Protein AF-A0A679FP16-F1 (afdb_monomer_lite)

Radius of gyration: 16.26 Å; chains: 1; bounding box: 38×22×49 Å

Sequence (99 aa):
MAVKEEAHLRFHLAAAVAACIAGWAVGLSRWEWVVLVLAAGAVITLELVNTAIERVVDLATDKFHPLAKAAKDIAAAAVLVASGFAVVIAVLLFWPHLR

Structure (mmCIF, N/CA/C/O backbone):
data_AF-A0A679FP16-F1
#
_entry.id   AF-A0A679FP16-F1
#
loop_
_atom_site.group_PDB
_atom_site.id
_atom_site.type_symbol
_atom_site.label_atom_id
_atom_site.label_alt_id
_atom_site.label_comp_id
_atom_site.label_asym_id
_atom_site.label_entity_id
_atom_site.label_seq_id
_atom_site.pdbx_PDB_ins_code
_atom_site.Cartn_x
_atom_site.Cartn_y
_atom_site.Cartn_z
_atom_site.occupancy
_atom_site.B_iso_or_equiv
_atom_site.auth_seq_id
_atom_site.auth_comp_id
_atom_site.auth_asym_id
_atom_site.auth_atom_id
_atom_site.pdbx_PDB_model_num
ATOM 1 N N . MET A 1 1 ? 5.119 -12.483 -15.990 1.00 56.31 1 MET A N 1
ATOM 2 C CA . MET A 1 1 ? 5.326 -11.406 -14.999 1.00 56.31 1 MET A CA 1
ATOM 3 C C . MET A 1 1 ? 3.983 -10.835 -14.565 1.00 56.31 1 MET A C 1
ATOM 5 O O . MET A 1 1 ? 3.685 -10.985 -13.392 1.00 56.31 1 MET A O 1
ATOM 9 N N . ALA A 1 2 ? 3.094 -10.476 -15.502 1.00 56.94 2 ALA A N 1
ATOM 10 C CA . ALA A 1 2 ? 1.716 -10.030 -15.223 1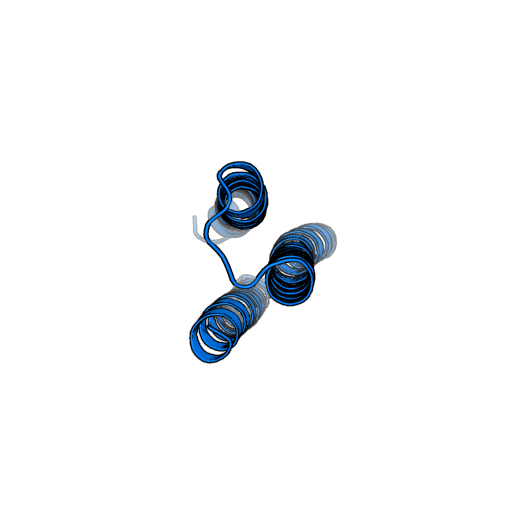.00 56.94 2 ALA A CA 1
ATOM 11 C C . ALA A 1 2 ? 0.913 -10.834 -14.168 1.00 56.94 2 ALA A C 1
ATOM 13 O O . ALA A 1 2 ? 0.259 -10.244 -13.320 1.00 56.94 2 ALA A O 1
ATOM 14 N N . VAL A 1 3 ? 0.989 -12.174 -14.155 1.00 60.44 3 VAL A N 1
ATOM 15 C CA . VAL A 1 3 ? 0.254 -13.003 -13.169 1.00 60.44 3 VAL A CA 1
ATOM 16 C C . VAL A 1 3 ? 0.737 -12.782 -11.723 1.00 60.44 3 VAL A C 1
ATOM 18 O O . VAL A 1 3 ? -0.044 -12.926 -10.786 1.00 60.44 3 VAL A O 1
ATOM 21 N N . LYS A 1 4 ? 2.017 -12.436 -11.518 1.00 62.06 4 LYS A N 1
ATOM 22 C CA . LYS A 1 4 ? 2.566 -12.160 -10.179 1.00 62.06 4 LYS A CA 1
ATOM 23 C C . LYS A 1 4 ? 2.135 -10.782 -9.674 1.00 62.06 4 LYS A C 1
ATOM 25 O O . LYS A 1 4 ? 1.717 -10.685 -8.527 1.00 62.06 4 LYS A O 1
ATOM 30 N N . GLU A 1 5 ? 2.163 -9.775 -10.545 1.00 68.56 5 GLU A N 1
ATOM 31 C CA . GLU A 1 5 ? 1.652 -8.421 -10.272 1.00 68.56 5 GLU A CA 1
ATOM 32 C C . GLU A 1 5 ? 0.166 -8.477 -9.873 1.00 68.56 5 GLU A C 1
ATOM 34 O O . GLU A 1 5 ? -0.239 -7.965 -8.831 1.00 68.56 5 GLU A O 1
ATOM 39 N N . GLU A 1 6 ? -0.653 -9.205 -10.642 1.00 73.75 6 GLU A N 1
ATOM 40 C CA . GLU A 1 6 ? -2.066 -9.408 -10.304 1.00 73.75 6 GLU A CA 1
ATOM 41 C C . GLU A 1 6 ? -2.250 -10.131 -8.965 1.00 73.75 6 GLU A C 1
ATOM 43 O O . GLU A 1 6 ? -3.168 -9.809 -8.210 1.00 73.75 6 GLU A O 1
ATOM 48 N N . ALA A 1 7 ? -1.391 -11.101 -8.641 1.00 79.25 7 ALA A N 1
ATOM 49 C CA . ALA A 1 7 ? -1.459 -11.808 -7.367 1.00 79.25 7 ALA A CA 1
ATOM 50 C C . ALA A 1 7 ? -1.138 -10.888 -6.176 1.00 79.25 7 ALA A C 1
ATOM 52 O O . ALA A 1 7 ? -1.854 -10.932 -5.174 1.00 79.25 7 ALA A O 1
ATOM 53 N N . HIS A 1 8 ? -0.113 -10.039 -6.290 1.00 85.50 8 HIS A N 1
ATOM 54 C CA . HIS A 1 8 ? 0.266 -9.082 -5.247 1.00 85.50 8 HIS A CA 1
ATOM 55 C C . HIS A 1 8 ? -0.824 -8.028 -5.037 1.00 85.50 8 HIS A C 1
ATOM 57 O O . HIS A 1 8 ? -1.271 -7.814 -3.908 1.00 85.50 8 HIS A O 1
ATOM 63 N N . LEU A 1 9 ? -1.345 -7.448 -6.121 1.00 87.19 9 LEU A N 1
ATOM 64 C CA . LEU A 1 9 ? -2.443 -6.488 -6.044 1.00 87.19 9 LEU A CA 1
ATOM 65 C C . LEU A 1 9 ? -3.697 -7.108 -5.409 1.00 87.19 9 LEU A C 1
ATOM 67 O O . LEU A 1 9 ? -4.307 -6.505 -4.524 1.00 87.19 9 LEU A O 1
ATOM 71 N N . ARG A 1 10 ? -4.066 -8.336 -5.802 1.00 88.69 10 ARG A N 1
ATOM 72 C CA . ARG A 1 10 ? -5.191 -9.072 -5.197 1.00 88.69 10 ARG A CA 1
ATOM 73 C C . ARG A 1 10 ? -4.967 -9.340 -3.713 1.00 88.69 10 ARG A C 1
ATOM 75 O O . ARG A 1 10 ? -5.919 -9.239 -2.942 1.00 88.69 10 ARG A O 1
ATOM 82 N N . PHE A 1 11 ? -3.739 -9.663 -3.313 1.00 92.19 11 PHE A N 1
ATOM 83 C CA . PHE A 1 11 ? -3.386 -9.852 -1.910 1.00 92.19 11 PHE A CA 1
ATOM 84 C C . PHE A 1 11 ? -3.547 -8.556 -1.108 1.00 92.19 11 PHE A C 1
ATOM 86 O O . PHE A 1 11 ? -4.242 -8.560 -0.093 1.00 92.19 11 PHE A O 1
ATOM 93 N N . HIS A 1 12 ? -2.984 -7.439 -1.578 1.00 91.62 12 HIS A N 1
ATOM 94 C CA . HIS A 1 12 ? -3.113 -6.146 -0.899 1.00 91.62 12 HIS A CA 1
ATOM 95 C C . HIS A 1 12 ? -4.568 -5.676 -0.817 1.00 91.62 12 HIS A C 1
ATOM 97 O O . HIS A 1 12 ? -4.995 -5.186 0.229 1.00 91.62 12 HIS A O 1
ATOM 103 N N . LEU A 1 13 ? -5.357 -5.892 -1.873 1.00 91.50 13 LEU A N 1
ATOM 104 C CA . LEU A 1 13 ? -6.786 -5.584 -1.875 1.00 91.50 13 LEU A CA 1
ATOM 105 C C . LEU A 1 13 ? -7.553 -6.447 -0.860 1.00 91.50 13 LEU A C 1
ATOM 107 O O . LEU A 1 13 ? -8.354 -5.926 -0.085 1.00 91.50 13 LEU A O 1
ATOM 111 N N . ALA A 1 14 ? -7.294 -7.756 -0.831 1.00 93.56 14 ALA A N 1
ATOM 112 C CA . ALA A 1 14 ? -7.920 -8.667 0.124 1.00 93.56 14 ALA A CA 1
ATOM 113 C C . ALA A 1 14 ? -7.550 -8.311 1.573 1.00 93.56 14 ALA A C 1
ATOM 115 O O . ALA A 1 14 ? -8.424 -8.289 2.439 1.00 93.56 14 ALA A O 1
ATOM 116 N N . ALA A 1 15 ? -6.284 -7.971 1.826 1.00 93.31 15 ALA A N 1
ATOM 117 C CA . ALA A 1 15 ? -5.815 -7.512 3.129 1.00 93.31 15 ALA A CA 1
ATOM 118 C C . ALA A 1 15 ? -6.490 -6.196 3.549 1.00 93.31 15 ALA A C 1
ATOM 120 O O . ALA A 1 15 ? -6.935 -6.079 4.689 1.00 93.31 15 ALA A O 1
ATOM 121 N N . ALA A 1 16 ? -6.634 -5.236 2.630 1.00 93.44 16 ALA A N 1
ATOM 122 C CA . ALA A 1 16 ? -7.339 -3.983 2.887 1.00 93.44 16 ALA A CA 1
ATOM 123 C C . ALA A 1 16 ? -8.816 -4.220 3.240 1.00 93.44 16 ALA A C 1
ATOM 125 O O . ALA A 1 16 ? -9.310 -3.675 4.225 1.00 93.44 16 ALA A O 1
ATOM 126 N N . VAL A 1 17 ? -9.512 -5.083 2.492 1.00 95.31 17 VAL A N 1
ATOM 127 C CA . VAL A 1 17 ? -10.907 -5.454 2.784 1.00 95.31 17 VAL A CA 1
ATOM 128 C C . VAL A 1 17 ? -11.023 -6.136 4.147 1.00 95.31 17 VAL A C 1
ATOM 130 O O . VAL A 1 17 ? -11.889 -5.766 4.939 1.00 95.31 17 VAL A O 1
ATOM 133 N N . ALA A 1 18 ? -10.138 -7.087 4.455 1.00 94.69 18 ALA A N 1
ATOM 134 C CA . ALA A 1 18 ? -10.119 -7.760 5.751 1.00 94.69 18 ALA A CA 1
ATOM 135 C C . ALA A 1 18 ? -9.883 -6.771 6.904 1.00 94.69 18 ALA A C 1
ATOM 137 O O . ALA A 1 18 ? -10.582 -6.831 7.916 1.00 94.69 18 ALA A O 1
ATOM 138 N N . ALA A 1 19 ? -8.959 -5.821 6.732 1.00 93.81 19 ALA A N 1
ATOM 139 C CA . ALA A 1 19 ? -8.689 -4.783 7.719 1.00 93.81 19 ALA A CA 1
ATOM 140 C C . ALA A 1 19 ? -9.892 -3.845 7.912 1.00 93.81 19 ALA A C 1
ATOM 142 O O . ALA A 1 19 ? -10.214 -3.501 9.045 1.00 93.81 19 ALA A O 1
ATOM 143 N N . CYS A 1 20 ? -10.614 -3.488 6.847 1.00 94.44 20 CYS A N 1
ATOM 144 C CA . CYS A 1 20 ? -11.860 -2.728 6.961 1.00 94.44 20 CYS A CA 1
ATOM 145 C C . CYS A 1 20 ? -12.941 -3.511 7.726 1.00 94.44 20 CYS A C 1
ATOM 147 O O . CYS A 1 20 ? -13.576 -2.965 8.624 1.00 94.44 20 CYS A O 1
ATOM 149 N N . ILE A 1 21 ? -13.138 -4.799 7.427 1.00 95.81 21 ILE A N 1
ATOM 150 C CA . ILE A 1 21 ? -14.112 -5.634 8.153 1.00 95.81 21 ILE A CA 1
ATOM 151 C C . ILE A 1 21 ? -13.754 -5.700 9.643 1.00 95.81 21 ILE A C 1
ATOM 153 O O . ILE A 1 21 ? -14.622 -5.498 10.492 1.00 95.81 21 ILE A O 1
ATOM 157 N N . ALA A 1 22 ? -12.475 -5.915 9.963 1.00 93.00 22 ALA A N 1
ATOM 158 C CA . ALA A 1 22 ? -11.993 -5.888 11.339 1.00 93.00 22 ALA A CA 1
ATOM 159 C C . ALA A 1 22 ? -12.225 -4.516 11.993 1.00 93.00 22 ALA A C 1
ATOM 161 O O . ALA A 1 22 ? -12.702 -4.452 13.123 1.00 93.00 22 ALA A O 1
ATOM 162 N N . GLY A 1 23 ? -11.944 -3.423 11.273 1.00 93.44 23 GLY A N 1
ATOM 163 C CA . GLY A 1 23 ? -12.134 -2.043 11.734 1.00 93.44 23 GLY A CA 1
ATOM 164 C C . GLY A 1 23 ? -13.579 -1.737 12.104 1.00 93.44 23 GLY A C 1
ATOM 165 O O . GLY A 1 23 ? -13.858 -1.088 13.112 1.00 93.44 23 GLY A O 1
ATOM 166 N N . TRP A 1 24 ? -14.510 -2.269 11.317 1.00 93.75 24 TRP A N 1
ATOM 167 C CA . TRP A 1 24 ? -15.931 -2.176 11.608 1.00 93.75 24 TRP A CA 1
ATOM 168 C C . TRP A 1 24 ? -16.324 -3.021 12.826 1.00 93.75 24 TRP A C 1
ATOM 170 O O . TRP A 1 24 ? -17.044 -2.529 13.691 1.00 93.75 24 TRP A O 1
ATOM 180 N N . ALA A 1 25 ? -15.805 -4.248 12.935 1.00 93.69 25 ALA A N 1
ATOM 181 C CA . ALA A 1 25 ? -16.113 -5.162 14.037 1.00 93.69 25 ALA A CA 1
ATOM 182 C C . ALA A 1 25 ? -15.658 -4.642 15.412 1.00 93.69 25 ALA A C 1
ATOM 184 O O . ALA A 1 25 ? -16.353 -4.862 16.401 1.00 93.69 25 ALA A O 1
ATOM 185 N N . VAL A 1 26 ? -14.521 -3.941 15.479 1.00 93.31 26 VAL A N 1
ATOM 186 C CA . VAL A 1 26 ? -14.001 -3.364 16.735 1.00 93.31 26 VAL A CA 1
ATOM 187 C C . VAL A 1 26 ? -14.520 -1.953 17.030 1.00 93.31 26 VAL A C 1
ATOM 189 O O . VAL A 1 26 ? -14.248 -1.416 18.100 1.00 93.31 26 VAL A O 1
ATOM 192 N N . GLY A 1 27 ? -15.264 -1.347 16.100 1.00 93.31 27 GLY A N 1
ATOM 193 C CA . GLY A 1 27 ? -15.850 -0.021 16.282 1.00 93.31 27 GLY A CA 1
ATOM 194 C C . GLY A 1 27 ? -14.850 1.136 16.196 1.00 93.31 27 GLY A C 1
ATOM 195 O O . GLY A 1 27 ? -14.949 2.065 16.996 1.00 93.31 27 GLY A O 1
ATOM 196 N N . LEU A 1 28 ? -13.925 1.110 15.224 1.00 95.38 28 LEU A N 1
ATOM 197 C CA . LEU A 1 28 ? -12.959 2.200 15.022 1.00 95.38 28 LEU A CA 1
ATOM 198 C C . LEU A 1 28 ? -13.644 3.571 14.900 1.00 95.38 28 LEU A C 1
ATOM 200 O O . LEU A 1 28 ? -14.653 3.744 14.204 1.00 95.38 28 LEU A O 1
ATOM 204 N N . SER A 1 29 ? -13.043 4.577 15.529 1.00 96.00 29 SER A N 1
ATOM 205 C CA . SER A 1 29 ? -13.454 5.974 15.430 1.00 96.00 29 SER A CA 1
ATOM 206 C C . SER A 1 29 ? -13.192 6.558 14.035 1.00 96.00 29 SER A C 1
ATOM 208 O O . SER A 1 29 ? -12.445 6.019 13.218 1.00 96.00 29 SER A O 1
ATOM 210 N N . ARG A 1 30 ? -13.785 7.726 13.749 1.00 95.62 30 ARG A N 1
ATOM 211 C CA . ARG A 1 30 ? -13.641 8.402 12.445 1.00 95.62 30 ARG A CA 1
ATOM 212 C C . ARG A 1 30 ? -12.180 8.655 12.062 1.00 95.62 30 ARG A C 1
ATOM 214 O O . ARG A 1 30 ? -11.828 8.493 10.900 1.00 95.62 30 ARG A O 1
ATOM 221 N N . TRP A 1 31 ? -11.339 9.047 13.019 1.00 96.25 31 TRP A N 1
ATOM 222 C CA . TRP A 1 31 ? -9.925 9.324 12.753 1.00 96.25 31 TRP A CA 1
ATOM 223 C C . TRP A 1 31 ? -9.121 8.053 12.497 1.00 96.25 31 TRP A C 1
ATOM 225 O O . TRP A 1 31 ? -8.270 8.036 11.614 1.00 96.25 31 TRP A O 1
ATOM 235 N N . GLU A 1 32 ? -9.437 6.972 13.201 1.00 95.94 32 GLU A N 1
ATOM 236 C CA . GLU A 1 32 ? -8.802 5.669 12.996 1.00 95.94 32 GLU A CA 1
ATOM 237 C C . GLU A 1 32 ? -9.146 5.092 11.621 1.00 95.94 32 GLU A C 1
ATOM 239 O O . GLU A 1 32 ? -8.272 4.564 10.937 1.00 95.94 32 GLU A O 1
ATOM 244 N N . TRP A 1 33 ? -10.381 5.297 11.155 1.00 96.88 33 TRP A N 1
ATOM 245 C CA . TRP A 1 33 ? -10.781 4.982 9.784 1.00 96.88 33 TRP A CA 1
ATOM 246 C C . TRP A 1 33 ? -10.005 5.767 8.731 1.00 96.88 33 TRP A C 1
ATOM 248 O O . TRP A 1 33 ? -9.556 5.180 7.748 1.00 96.88 33 TRP A O 1
ATOM 258 N N . VAL A 1 34 ? -9.824 7.077 8.926 1.00 97.56 34 VAL A N 1
ATOM 259 C CA . VAL A 1 34 ? -9.025 7.905 8.007 1.00 97.56 34 VAL A CA 1
ATOM 260 C C . VAL A 1 34 ? -7.601 7.360 7.909 1.00 97.56 34 VAL A C 1
ATOM 262 O O . VAL A 1 34 ? -7.089 7.179 6.805 1.00 97.56 34 VAL A O 1
ATOM 265 N N . VAL A 1 35 ? -6.982 7.036 9.046 1.00 97.50 35 VAL A N 1
ATOM 266 C CA . VAL A 1 35 ? -5.627 6.473 9.087 1.00 97.50 35 VAL A CA 1
ATOM 267 C C . VAL A 1 35 ? -5.572 5.100 8.407 1.00 97.50 35 VAL A C 1
ATOM 269 O O . VAL A 1 35 ? -4.667 4.859 7.606 1.00 97.50 35 VAL A O 1
ATOM 272 N N . LEU A 1 36 ? -6.549 4.223 8.659 1.00 97.19 36 LEU A N 1
ATOM 273 C CA . LEU A 1 36 ? -6.619 2.893 8.051 1.00 97.19 36 LEU A CA 1
ATOM 274 C C . LEU A 1 36 ? -6.743 2.965 6.522 1.00 97.19 36 LEU A C 1
ATOM 276 O O . LEU A 1 36 ? -6.001 2.291 5.805 1.00 97.19 36 LEU A O 1
ATOM 280 N N . VAL A 1 37 ? -7.656 3.803 6.024 1.00 96.50 37 VAL A N 1
ATOM 281 C CA . VAL A 1 37 ? -7.889 3.984 4.583 1.00 96.50 37 VAL A CA 1
ATOM 282 C C . VAL A 1 37 ? -6.663 4.587 3.906 1.00 96.50 37 VAL A C 1
ATOM 284 O O . VAL A 1 37 ? -6.282 4.125 2.831 1.00 96.50 37 VAL A O 1
ATOM 287 N N . LEU A 1 38 ? -6.008 5.571 4.529 1.00 97.81 38 LEU A N 1
ATOM 288 C CA . LEU A 1 38 ? -4.778 6.154 3.990 1.00 97.81 38 LEU A CA 1
ATOM 289 C C . LEU A 1 38 ? -3.637 5.135 3.937 1.00 97.81 38 LEU A C 1
ATOM 291 O O . LEU A 1 38 ? -2.949 5.057 2.921 1.00 97.81 38 LEU A O 1
ATOM 295 N N . ALA A 1 39 ? -3.457 4.327 4.984 1.00 97.62 39 ALA A N 1
ATOM 296 C CA . ALA A 1 39 ? -2.421 3.298 5.013 1.00 97.62 39 ALA A CA 1
ATOM 297 C C . ALA A 1 39 ? -2.646 2.231 3.928 1.00 97.62 39 ALA A C 1
ATOM 299 O O . ALA A 1 39 ? -1.737 1.935 3.152 1.00 97.62 39 ALA A O 1
ATOM 300 N N . ALA A 1 40 ? -3.867 1.698 3.820 1.00 96.75 40 ALA A N 1
ATOM 301 C CA . ALA A 1 40 ? -4.213 0.713 2.796 1.00 96.75 40 ALA A CA 1
ATOM 302 C C . ALA A 1 40 ? -4.117 1.299 1.375 1.00 96.75 40 ALA A C 1
ATOM 304 O O . ALA A 1 40 ? -3.549 0.676 0.475 1.00 96.75 40 ALA A O 1
ATOM 305 N N . GLY A 1 41 ? -4.623 2.520 1.181 1.00 95.88 41 GLY A N 1
ATOM 306 C CA . GLY A 1 41 ? -4.565 3.229 -0.094 1.00 95.88 41 GLY A CA 1
ATOM 307 C C . GLY A 1 41 ? -3.133 3.515 -0.549 1.00 95.88 41 GLY A C 1
ATOM 308 O O . GLY A 1 41 ? -2.830 3.349 -1.730 1.00 95.88 41 GLY A O 1
ATOM 309 N N . ALA A 1 42 ? -2.234 3.873 0.373 1.00 97.44 42 ALA A N 1
ATOM 310 C CA . ALA A 1 42 ? -0.820 4.090 0.073 1.00 97.44 42 ALA A CA 1
ATOM 311 C C . ALA A 1 42 ? -0.129 2.811 -0.428 1.00 97.44 42 ALA A C 1
ATOM 313 O O . ALA A 1 42 ? 0.583 2.862 -1.430 1.00 97.44 42 ALA A O 1
ATOM 314 N N . VAL A 1 43 ? -0.380 1.662 0.213 1.00 97.12 43 VAL A N 1
ATOM 315 C CA . VAL A 1 43 ? 0.182 0.367 -0.217 1.00 97.12 43 VAL A CA 1
ATOM 316 C C . VAL A 1 43 ? -0.296 -0.002 -1.620 1.00 97.12 43 VAL A C 1
ATOM 318 O O . VAL A 1 43 ? 0.522 -0.302 -2.485 1.00 97.12 43 VAL A O 1
ATOM 321 N N . ILE A 1 44 ? -1.605 0.085 -1.875 1.00 95.38 44 ILE A N 1
ATOM 322 C CA . ILE A 1 44 ? -2.183 -0.230 -3.191 1.00 95.38 44 ILE A CA 1
ATOM 323 C C . ILE A 1 44 ? -1.646 0.724 -4.265 1.00 95.38 44 ILE A C 1
ATOM 325 O O . ILE A 1 44 ? -1.293 0.290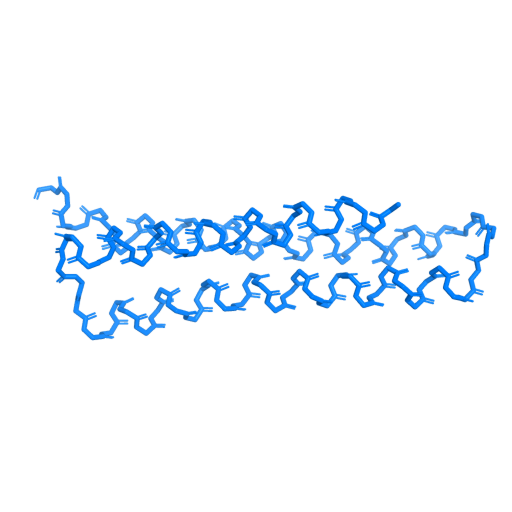 -5.358 1.00 95.38 44 ILE A O 1
ATOM 329 N N . THR A 1 45 ? -1.543 2.018 -3.957 1.00 96.44 45 THR A N 1
ATOM 330 C CA . THR A 1 45 ? -0.990 3.012 -4.888 1.00 96.44 45 THR A CA 1
ATOM 331 C C . THR A 1 45 ? 0.456 2.681 -5.247 1.00 96.44 45 THR A C 1
ATOM 333 O O . THR A 1 45 ? 0.812 2.712 -6.423 1.00 96.44 45 THR A O 1
ATOM 336 N N . LEU A 1 46 ? 1.285 2.325 -4.263 1.00 96.38 46 LEU A N 1
ATOM 337 C CA . LEU A 1 46 ? 2.673 1.947 -4.518 1.00 96.38 46 LEU A CA 1
ATOM 338 C C . LEU A 1 46 ? 2.790 0.640 -5.303 1.00 96.38 46 LEU A C 1
ATOM 340 O O . LEU A 1 46 ? 3.663 0.552 -6.158 1.00 96.38 46 LEU A O 1
ATOM 344 N N . GLU A 1 47 ? 1.901 -0.330 -5.093 1.00 95.44 47 GLU A N 1
ATOM 345 C CA . GLU A 1 47 ? 1.867 -1.562 -5.894 1.00 95.44 47 GLU A CA 1
ATOM 346 C C . GLU A 1 47 ? 1.531 -1.275 -7.371 1.00 95.44 47 GLU A C 1
ATOM 348 O O . GLU A 1 47 ? 2.153 -1.822 -8.287 1.00 95.44 47 GLU A O 1
ATOM 353 N N . LEU A 1 48 ? 0.599 -0.349 -7.625 1.00 94.38 48 LEU A N 1
ATOM 354 C CA . LEU A 1 48 ? 0.286 0.115 -8.981 1.00 94.38 48 LEU A CA 1
ATOM 355 C C . LEU A 1 48 ? 1.468 0.861 -9.616 1.00 94.38 48 LEU A C 1
ATOM 357 O O . LEU A 1 48 ? 1.757 0.661 -10.797 1.00 94.38 48 LEU A O 1
ATOM 361 N N . VAL A 1 49 ? 2.179 1.687 -8.842 1.00 95.56 49 VAL A N 1
ATOM 362 C CA . VAL A 1 49 ? 3.405 2.358 -9.302 1.00 95.56 49 VAL A CA 1
ATOM 363 C C . VAL A 1 49 ? 4.517 1.343 -9.581 1.00 95.56 49 VAL A C 1
ATOM 365 O O . VAL A 1 49 ? 5.185 1.469 -10.606 1.00 95.56 49 VAL A O 1
ATOM 368 N N . ASN A 1 50 ? 4.685 0.313 -8.743 1.00 95.25 50 ASN A N 1
ATOM 369 C CA . ASN A 1 50 ? 5.635 -0.776 -8.985 1.00 95.25 50 ASN A CA 1
ATOM 370 C C . ASN A 1 50 ? 5.340 -1.470 -10.317 1.00 95.25 50 ASN A C 1
ATOM 372 O O . ASN A 1 50 ? 6.217 -1.571 -11.173 1.00 95.25 50 ASN A O 1
ATOM 376 N N . THR A 1 51 ? 4.075 -1.828 -10.538 1.00 93.25 51 THR A N 1
ATOM 377 C CA . THR A 1 51 ? 3.613 -2.422 -11.798 1.00 93.25 51 THR A CA 1
ATOM 378 C C . THR A 1 51 ? 3.901 -1.504 -12.990 1.00 93.25 51 THR A C 1
ATOM 380 O O . THR A 1 51 ? 4.424 -1.948 -14.011 1.00 93.25 51 THR A O 1
ATOM 383 N N . ALA A 1 52 ? 3.617 -0.203 -12.877 1.00 94.00 52 ALA A N 1
ATOM 384 C CA . ALA A 1 52 ? 3.898 0.759 -13.942 1.00 94.00 52 ALA A CA 1
ATOM 385 C C . ALA A 1 52 ? 5.401 0.844 -14.266 1.00 94.00 52 ALA A C 1
ATOM 387 O O . ALA A 1 52 ? 5.769 0.840 -15.442 1.00 94.00 52 ALA A O 1
ATOM 388 N N . ILE A 1 53 ? 6.266 0.868 -13.247 1.00 94.19 53 ILE A N 1
ATOM 389 C CA . ILE A 1 53 ? 7.726 0.861 -13.421 1.00 94.19 53 ILE A CA 1
ATOM 390 C C . ILE A 1 53 ? 8.178 -0.431 -14.103 1.00 94.19 53 ILE A C 1
ATOM 392 O O . ILE A 1 53 ? 8.947 -0.365 -15.062 1.00 94.19 53 ILE A O 1
ATOM 396 N N . GLU A 1 54 ? 7.678 -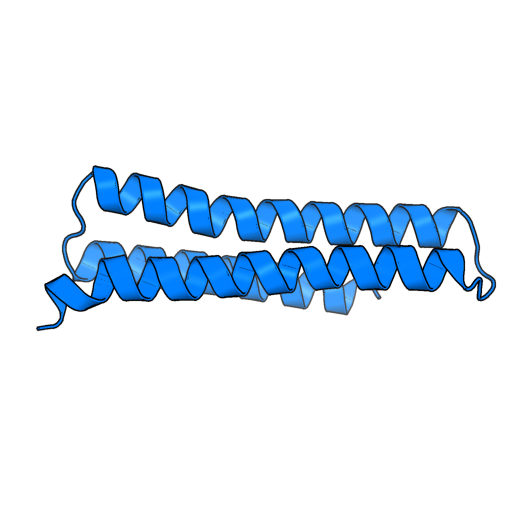1.591 -13.674 1.00 92.00 54 GLU A N 1
ATOM 397 C CA . GLU A 1 54 ? 7.988 -2.873 -14.311 1.00 92.00 54 GLU A CA 1
ATOM 398 C C . GLU A 1 54 ? 7.644 -2.860 -15.806 1.00 92.00 54 GLU A C 1
ATOM 400 O O . GLU A 1 54 ? 8.500 -3.207 -16.623 1.00 92.00 54 GLU A O 1
ATOM 405 N N . ARG A 1 55 ? 6.454 -2.364 -16.181 1.00 92.69 55 ARG A N 1
ATOM 406 C CA . ARG A 1 55 ? 6.036 -2.261 -17.592 1.00 92.69 55 ARG A CA 1
ATOM 407 C C . ARG A 1 55 ? 6.870 -1.271 -18.397 1.00 92.69 55 ARG A C 1
ATOM 409 O O . ARG A 1 55 ? 7.175 -1.550 -19.553 1.00 92.69 55 ARG A O 1
ATOM 416 N N . VAL A 1 56 ? 7.248 -0.132 -17.815 1.00 94.94 56 VAL A N 1
ATOM 417 C CA . VAL A 1 56 ? 8.125 0.843 -18.484 1.00 94.94 56 VAL A CA 1
ATOM 418 C C . VAL A 1 56 ? 9.514 0.248 -18.717 1.00 94.94 56 VAL A C 1
ATOM 420 O O . VAL A 1 56 ? 10.074 0.414 -19.799 1.00 94.94 56 VAL A O 1
ATOM 423 N N . VAL A 1 57 ? 10.060 -0.477 -17.738 1.00 93.88 57 VAL A N 1
ATOM 424 C CA . VAL A 1 57 ? 11.363 -1.138 -17.874 1.00 93.88 57 VAL A CA 1
ATOM 425 C C . VAL A 1 57 ? 11.311 -2.256 -18.921 1.00 93.88 57 VAL A C 1
ATOM 427 O O . VAL A 1 57 ? 12.215 -2.330 -19.751 1.00 93.88 57 VAL A O 1
ATOM 430 N N . ASP A 1 58 ? 10.251 -3.072 -18.924 1.00 91.38 58 ASP A N 1
ATOM 431 C CA . ASP A 1 58 ? 10.044 -4.139 -19.920 1.00 91.38 58 ASP A CA 1
ATOM 432 C C . ASP A 1 58 ? 9.850 -3.595 -21.340 1.00 91.38 58 ASP A C 1
ATOM 434 O O . ASP A 1 58 ? 10.273 -4.224 -22.308 1.00 91.38 58 ASP A O 1
ATOM 438 N N . LEU A 1 59 ? 9.237 -2.415 -21.476 1.00 93.94 59 LEU A N 1
ATOM 439 C CA . LEU A 1 59 ? 9.119 -1.722 -22.759 1.00 93.94 59 LEU A CA 1
ATOM 440 C C . LEU A 1 59 ? 10.470 -1.172 -23.241 1.00 93.94 59 LEU A C 1
ATOM 442 O O . LEU A 1 59 ? 10.734 -1.159 -24.441 1.00 93.94 59 LEU A O 1
ATOM 446 N N . ALA A 1 60 ? 11.309 -0.686 -22.324 1.00 93.88 60 ALA A N 1
ATOM 447 C CA . ALA A 1 60 ? 12.567 -0.024 -22.659 1.00 93.88 60 ALA A CA 1
ATOM 448 C C . ALA A 1 60 ? 13.689 -0.998 -23.059 1.00 93.88 60 ALA A C 1
ATOM 450 O O . ALA A 1 60 ? 14.546 -0.636 -23.867 1.00 93.88 60 ALA A O 1
ATOM 451 N N . THR A 1 61 ? 13.727 -2.203 -22.483 1.00 89.00 61 THR A N 1
ATOM 452 C CA . THR A 1 61 ? 14.755 -3.207 -22.794 1.00 89.00 61 THR A CA 1
ATOM 453 C C . THR A 1 61 ? 14.256 -4.628 -22.558 1.00 89.00 61 THR A C 1
ATOM 455 O O . THR A 1 61 ? 13.713 -4.955 -21.507 1.00 89.00 61 THR A O 1
ATOM 458 N N . ASP A 1 62 ? 14.540 -5.503 -23.514 1.00 84.75 62 ASP A N 1
ATOM 459 C CA . ASP A 1 62 ? 14.342 -6.953 -23.443 1.00 84.75 62 ASP A CA 1
ATOM 460 C C . ASP A 1 62 ? 15.602 -7.699 -22.958 1.00 84.75 62 ASP A C 1
ATOM 462 O O . ASP A 1 62 ? 15.552 -8.878 -22.599 1.00 84.75 62 ASP A O 1
ATOM 466 N N . LYS A 1 63 ? 16.747 -7.006 -22.902 1.00 88.81 63 LYS A N 1
ATOM 467 C CA . LYS A 1 63 ? 18.019 -7.533 -22.395 1.00 88.81 63 LYS A CA 1
ATOM 468 C C . LYS A 1 63 ? 18.234 -7.157 -20.938 1.00 88.81 63 LYS A C 1
ATOM 470 O O . LYS A 1 63 ? 17.875 -6.066 -20.493 1.00 88.81 63 LYS A O 1
ATOM 475 N N . PHE A 1 64 ? 18.904 -8.049 -20.210 1.00 87.81 64 PHE A N 1
ATOM 476 C CA . PHE A 1 64 ? 19.337 -7.774 -18.847 1.00 87.81 64 PHE A CA 1
ATOM 477 C C . PHE A 1 64 ? 20.237 -6.533 -18.803 1.00 87.81 64 PHE A C 1
ATOM 479 O O . PHE A 1 64 ? 21.293 -6.498 -19.434 1.00 87.81 64 PHE A O 1
ATOM 486 N N . HIS A 1 65 ? 19.833 -5.541 -18.009 1.00 92.81 65 HIS A N 1
ATOM 487 C CA . HIS A 1 65 ? 20.616 -4.343 -17.740 1.00 92.81 65 HIS A CA 1
ATOM 488 C C . HIS A 1 65 ? 20.677 -4.106 -16.223 1.00 92.81 65 HIS A C 1
ATOM 490 O O . HIS A 1 65 ? 19.624 -4.096 -15.579 1.00 92.81 65 HIS A O 1
ATOM 496 N N . PRO A 1 66 ? 21.860 -3.874 -15.622 1.00 93.94 66 PRO A N 1
ATOM 497 C CA . PRO A 1 66 ? 21.981 -3.673 -14.175 1.00 93.94 66 PRO A CA 1
ATOM 498 C C . PRO A 1 66 ? 21.066 -2.568 -13.629 1.00 93.94 66 PRO A C 1
ATOM 500 O O . PRO A 1 66 ? 20.439 -2.745 -12.589 1.00 93.94 66 PRO A O 1
ATOM 503 N N . LEU A 1 67 ? 20.922 -1.459 -14.366 1.00 94.62 67 LEU A N 1
ATOM 504 C CA . LEU A 1 67 ? 20.016 -0.364 -13.991 1.00 94.62 67 LEU A CA 1
ATOM 505 C C . LEU A 1 67 ? 18.532 -0.748 -14.082 1.00 94.62 67 LEU A C 1
ATOM 507 O O . LEU A 1 67 ? 17.750 -0.330 -13.237 1.00 94.62 67 LEU A O 1
ATOM 511 N N . ALA A 1 68 ? 18.146 -1.562 -15.071 1.00 93.50 68 ALA A N 1
ATOM 512 C CA . ALA A 1 68 ? 16.774 -2.053 -15.207 1.00 93.50 68 ALA A CA 1
ATOM 513 C C . ALA A 1 68 ? 16.402 -2.956 -14.025 1.00 93.50 68 ALA A C 1
ATOM 515 O O . ALA A 1 68 ? 15.321 -2.822 -13.454 1.00 93.50 68 ALA A O 1
ATOM 516 N N . LYS A 1 69 ? 17.333 -3.825 -13.610 1.00 93.31 69 LYS A N 1
ATOM 517 C CA . LYS A 1 69 ? 17.181 -4.627 -12.394 1.00 93.31 69 LYS A CA 1
ATOM 518 C C . LYS A 1 69 ? 17.037 -3.732 -11.160 1.00 93.31 69 LYS A C 1
ATOM 520 O O . LYS A 1 69 ? 16.084 -3.899 -10.411 1.00 93.31 69 LYS A O 1
ATOM 525 N N . ALA A 1 70 ? 17.931 -2.758 -10.985 1.00 95.62 70 ALA A N 1
ATOM 526 C CA . ALA A 1 70 ? 17.891 -1.854 -9.837 1.00 95.62 70 ALA A CA 1
ATOM 527 C C . ALA A 1 70 ? 16.571 -1.066 -9.751 1.00 95.62 70 ALA A C 1
ATOM 529 O O . ALA A 1 70 ? 16.013 -0.938 -8.667 1.00 95.62 70 ALA A O 1
ATOM 530 N N . ALA A 1 71 ? 16.042 -0.583 -10.881 1.00 95.12 71 ALA A N 1
ATOM 531 C CA . ALA A 1 71 ? 14.761 0.122 -10.919 1.00 95.12 71 ALA A CA 1
ATOM 532 C C . ALA A 1 71 ? 13.597 -0.759 -10.431 1.00 95.12 71 ALA A C 1
ATOM 534 O O . ALA A 1 71 ? 12.808 -0.314 -9.598 1.00 95.12 71 ALA A O 1
ATOM 535 N N . LYS A 1 72 ? 13.525 -2.015 -10.899 1.00 93.69 72 LYS A N 1
ATOM 536 C CA . LYS A 1 72 ? 12.512 -2.984 -10.448 1.00 93.69 72 LYS A CA 1
ATOM 537 C C . LYS A 1 72 ? 12.679 -3.347 -8.971 1.00 93.69 72 LYS A C 1
ATOM 539 O O . LYS A 1 72 ? 11.704 -3.343 -8.228 1.00 93.69 72 LYS A O 1
ATOM 544 N N . ASP A 1 73 ? 13.912 -3.590 -8.528 1.00 95.69 73 ASP A N 1
ATOM 545 C CA . ASP A 1 73 ? 14.207 -3.945 -7.135 1.00 95.69 73 ASP A CA 1
ATOM 546 C C . ASP A 1 73 ? 13.820 -2.806 -6.169 1.00 95.69 73 ASP A C 1
ATOM 548 O O . ASP A 1 73 ? 13.236 -3.054 -5.114 1.00 95.69 73 ASP A O 1
ATOM 552 N N . ILE A 1 74 ? 14.094 -1.547 -6.536 1.00 96.94 74 ILE A N 1
ATOM 553 C CA . ILE A 1 74 ? 13.724 -0.367 -5.734 1.00 96.94 74 ILE A CA 1
ATOM 554 C C . ILE A 1 74 ? 12.205 -0.191 -5.678 1.00 96.94 74 ILE A C 1
ATOM 556 O O . ILE A 1 74 ? 11.663 0.103 -4.611 1.00 96.94 74 ILE A O 1
ATOM 560 N N . ALA A 1 75 ? 11.517 -0.375 -6.804 1.00 95.19 75 ALA A N 1
ATOM 561 C CA . ALA A 1 75 ? 10.067 -0.261 -6.862 1.00 95.19 75 ALA A CA 1
ATOM 562 C C . ALA A 1 75 ? 9.385 -1.317 -5.970 1.00 95.19 75 ALA A C 1
ATOM 564 O O . ALA A 1 75 ? 8.542 -0.966 -5.140 1.00 95.19 75 ALA A O 1
ATOM 565 N N . ALA A 1 76 ? 9.847 -2.569 -6.020 1.00 94.31 76 ALA A N 1
ATOM 566 C CA . ALA A 1 76 ? 9.357 -3.634 -5.147 1.00 94.31 76 ALA A CA 1
ATOM 567 C C . ALA A 1 76 ? 9.683 -3.365 -3.663 1.00 94.31 76 ALA A C 1
ATOM 569 O O . ALA A 1 76 ? 8.845 -3.579 -2.782 1.00 94.31 76 ALA A O 1
ATOM 570 N N . ALA A 1 77 ? 10.878 -2.842 -3.367 1.00 96.50 77 ALA A N 1
ATOM 571 C CA . ALA A 1 77 ? 11.262 -2.466 -2.007 1.00 96.50 77 ALA A CA 1
ATOM 572 C C . ALA A 1 77 ? 10.375 -1.345 -1.435 1.00 96.50 77 ALA A C 1
ATOM 574 O O . ALA A 1 77 ? 10.045 -1.376 -0.248 1.00 96.50 77 ALA A O 1
ATOM 575 N N . ALA A 1 78 ? 9.944 -0.385 -2.259 1.00 97.19 78 ALA A N 1
ATOM 576 C CA . ALA A 1 78 ? 9.043 0.684 -1.829 1.00 97.19 78 ALA A CA 1
ATOM 577 C C . ALA A 1 78 ? 7.686 0.136 -1.357 1.00 97.19 78 ALA A C 1
ATOM 579 O O . ALA A 1 78 ? 7.195 0.543 -0.299 1.00 97.19 78 ALA A O 1
ATOM 580 N N . VAL A 1 79 ? 7.114 -0.832 -2.083 1.00 96.19 79 VAL A N 1
ATOM 581 C CA . VAL A 1 79 ? 5.873 -1.510 -1.666 1.00 96.19 79 VAL A CA 1
ATOM 582 C C . VAL A 1 79 ? 6.078 -2.264 -0.357 1.00 96.19 79 VAL A C 1
ATOM 584 O O . VAL A 1 79 ? 5.237 -2.177 0.543 1.00 96.19 79 VAL A O 1
ATOM 587 N N . LEU A 1 80 ? 7.198 -2.982 -0.218 1.00 95.19 80 LEU A N 1
ATOM 588 C CA . LEU A 1 80 ? 7.506 -3.742 0.994 1.00 95.19 80 LEU A CA 1
ATOM 589 C C . LEU A 1 80 ? 7.579 -2.829 2.225 1.00 95.19 80 LEU A C 1
ATOM 591 O O . LEU A 1 80 ? 6.976 -3.129 3.257 1.00 95.19 80 LEU A O 1
ATOM 595 N N . VAL A 1 81 ? 8.276 -1.697 2.105 1.00 98.00 81 VAL A N 1
ATOM 596 C CA . VAL A 1 81 ? 8.395 -0.702 3.179 1.00 98.00 81 VAL A CA 1
ATOM 597 C C . VAL A 1 81 ? 7.024 -0.131 3.545 1.00 98.00 81 VAL A C 1
ATOM 5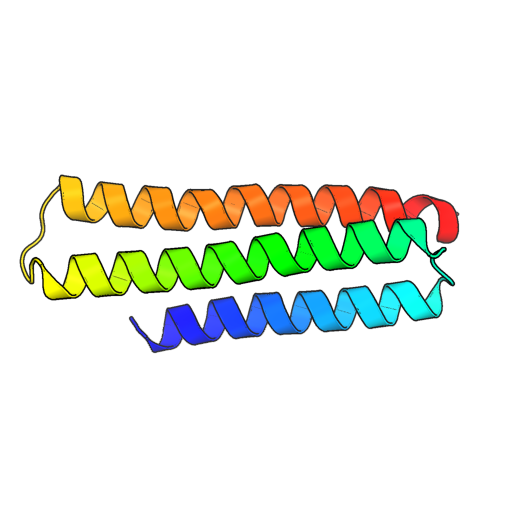99 O O . VAL A 1 81 ? 6.665 -0.105 4.723 1.00 98.00 81 VAL A O 1
ATOM 602 N N . ALA A 1 82 ? 6.223 0.267 2.554 1.00 97.19 82 ALA A N 1
ATOM 603 C CA . ALA A 1 82 ? 4.878 0.781 2.798 1.00 97.19 82 ALA A CA 1
ATOM 604 C C . ALA A 1 82 ? 3.958 -0.259 3.454 1.00 97.19 82 ALA A C 1
ATOM 606 O O . ALA A 1 82 ? 3.212 0.069 4.376 1.00 97.19 82 ALA A O 1
ATOM 607 N N . SER A 1 83 ? 4.054 -1.520 3.032 1.00 96.19 83 SER A N 1
ATOM 608 C CA . SER A 1 83 ? 3.299 -2.632 3.619 1.00 96.19 83 SER A CA 1
ATOM 609 C C . SER A 1 83 ? 3.691 -2.870 5.076 1.00 96.19 83 SER A C 1
ATOM 611 O O . SER A 1 83 ? 2.820 -3.071 5.920 1.00 96.19 83 SER A O 1
ATOM 613 N N . GLY A 1 84 ? 4.985 -2.778 5.400 1.00 97.62 84 GLY A N 1
ATOM 614 C CA . GLY A 1 84 ? 5.471 -2.838 6.779 1.00 97.62 84 GLY A CA 1
ATOM 615 C C . GLY A 1 84 ? 4.884 -1.725 7.651 1.00 97.62 84 GLY A C 1
ATOM 616 O O . GLY A 1 84 ? 4.375 -1.999 8.739 1.00 97.62 84 GLY A O 1
ATOM 617 N N . PHE A 1 85 ? 4.868 -0.484 7.156 1.00 98.06 85 PHE A N 1
ATOM 618 C CA . PHE A 1 85 ? 4.222 0.625 7.865 1.00 98.06 85 PHE A CA 1
ATOM 619 C C . PHE A 1 85 ? 2.717 0.416 8.037 1.00 98.06 85 PHE A C 1
ATOM 621 O O . PHE A 1 85 ? 2.195 0.668 9.122 1.00 98.06 85 PHE A O 1
ATOM 628 N N . ALA A 1 86 ? 2.021 -0.089 7.016 1.00 97.19 86 ALA A N 1
ATOM 629 C CA . ALA A 1 86 ? 0.594 -0.379 7.110 1.00 97.19 86 ALA A CA 1
ATOM 630 C C . ALA A 1 86 ? 0.282 -1.427 8.191 1.00 97.19 86 ALA A C 1
ATOM 632 O O . ALA A 1 86 ? -0.690 -1.266 8.926 1.00 97.19 86 ALA A O 1
ATOM 633 N N . VAL A 1 87 ? 1.129 -2.453 8.350 1.00 96.50 87 VAL A N 1
ATOM 634 C CA . VAL A 1 87 ? 0.996 -3.442 9.435 1.00 96.50 87 VAL A CA 1
ATOM 635 C C . VAL A 1 87 ? 1.180 -2.793 10.805 1.00 96.50 87 VAL A C 1
ATOM 637 O O . VAL A 1 87 ? 0.361 -3.014 11.694 1.00 96.50 87 VAL A O 1
ATOM 640 N N . VAL A 1 88 ? 2.213 -1.964 10.981 1.00 97.81 88 VAL A N 1
ATOM 641 C CA . VAL A 1 88 ? 2.443 -1.250 12.250 1.00 97.81 88 VAL A CA 1
ATOM 642 C C . VAL A 1 88 ? 1.255 -0.349 12.587 1.00 97.81 88 VAL A C 1
ATOM 644 O O . VAL A 1 88 ? 0.757 -0.386 13.710 1.00 97.81 88 VAL A O 1
ATOM 647 N N . ILE A 1 89 ? 0.758 0.411 11.610 1.00 97.00 89 ILE A N 1
ATOM 648 C CA . ILE A 1 89 ? -0.425 1.261 11.769 1.00 97.00 89 ILE A CA 1
ATOM 649 C C . ILE A 1 89 ? -1.639 0.419 12.165 1.00 97.00 89 ILE A C 1
ATOM 651 O O . ILE A 1 89 ? -2.305 0.753 13.140 1.00 97.00 89 ILE A O 1
ATOM 655 N N . ALA A 1 90 ? -1.904 -0.692 11.472 1.00 94.56 90 ALA A N 1
ATOM 656 C CA . ALA A 1 90 ? -3.013 -1.576 11.809 1.00 94.56 90 ALA A CA 1
ATOM 657 C C . ALA A 1 90 ? -2.909 -2.069 13.261 1.00 94.56 90 ALA A C 1
ATOM 659 O O . ALA A 1 90 ? -3.867 -1.933 14.017 1.00 94.56 90 ALA A O 1
ATOM 660 N N . VAL A 1 91 ? -1.741 -2.551 13.696 1.00 95.06 91 VAL A N 1
ATOM 661 C CA . VAL A 1 91 ? -1.535 -2.972 15.092 1.00 95.06 91 VAL A CA 1
ATOM 662 C C . VAL A 1 91 ? -1.851 -1.836 16.068 1.00 95.06 91 VAL A C 1
ATOM 664 O O . VAL A 1 91 ? -2.566 -2.066 17.038 1.00 95.06 91 VAL A O 1
ATOM 667 N N . LEU A 1 92 ? -1.392 -0.611 15.802 1.00 95.19 92 LEU A N 1
ATOM 668 C CA . LEU A 1 92 ? -1.663 0.545 16.665 1.00 95.19 92 LEU A CA 1
ATOM 669 C C . LEU A 1 92 ? -3.151 0.924 16.727 1.00 95.19 92 LEU A C 1
ATOM 671 O O . LEU A 1 92 ? -3.610 1.355 17.782 1.00 95.19 92 LEU A O 1
ATOM 675 N N . LEU A 1 93 ? -3.901 0.750 15.634 1.00 94.19 93 LEU A N 1
ATOM 676 C CA . LEU A 1 93 ? -5.345 1.012 15.588 1.00 94.19 93 LEU A CA 1
ATOM 677 C C . LEU A 1 93 ? -6.158 -0.082 16.300 1.00 94.19 93 LEU A C 1
ATOM 679 O O . LEU A 1 93 ? -7.117 0.206 17.016 1.00 94.19 93 LEU A O 1
ATOM 683 N N . PHE A 1 94 ? -5.779 -1.349 16.116 1.00 92.88 94 PHE A N 1
ATOM 684 C CA . PHE A 1 94 ? -6.538 -2.493 16.628 1.00 92.88 94 PHE A CA 1
ATOM 685 C C . PHE A 1 94 ? -6.202 -2.848 18.079 1.00 92.88 94 PHE A C 1
ATOM 687 O O . PHE A 1 94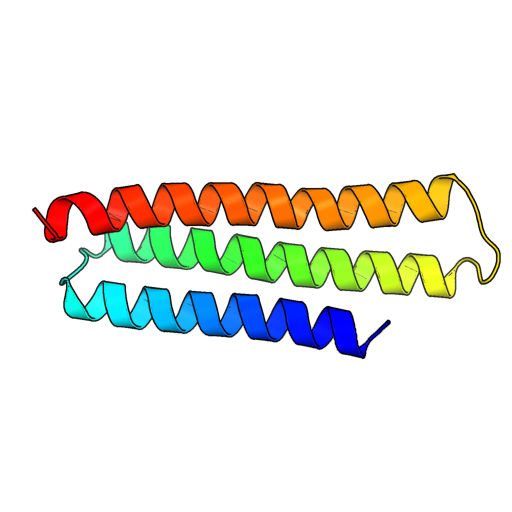 ? -7.095 -3.231 18.833 1.00 92.88 94 PHE A O 1
ATOM 694 N N . TRP A 1 95 ? -4.945 -2.693 18.503 1.00 93.44 95 TRP A N 1
ATOM 695 C CA . TRP A 1 95 ? -4.489 -3.058 19.850 1.00 93.44 95 TRP A CA 1
ATOM 696 C C . TRP A 1 95 ? -5.322 -2.439 20.986 1.00 93.44 95 TRP A C 1
ATOM 698 O O . TRP A 1 95 ? -5.668 -3.161 21.921 1.00 93.44 95 TRP A O 1
ATOM 708 N N . PRO A 1 96 ? -5.711 -1.148 20.936 1.00 91.06 96 PRO A N 1
ATOM 709 C CA . PRO A 1 96 ? -6.484 -0.535 22.007 1.00 91.06 96 PRO A CA 1
ATOM 710 C C . PRO A 1 96 ? -7.894 -1.097 22.183 1.00 91.06 96 PRO A C 1
ATOM 712 O O . PRO A 1 96 ? -8.433 -0.935 23.275 1.00 91.06 96 PRO A O 1
ATOM 715 N N . HIS A 1 97 ? -8.459 -1.710 21.140 1.00 89.62 97 HIS A N 1
ATOM 716 C CA . HIS A 1 97 ? -9.823 -2.243 21.105 1.00 89.62 97 HIS A CA 1
ATOM 717 C C . HIS A 1 97 ? -9.899 -3.740 21.446 1.00 89.62 97 HIS A C 1
ATOM 719 O O . HIS A 1 97 ? -10.982 -4.256 21.703 1.00 89.62 97 HIS A O 1
ATOM 725 N N . LEU A 1 98 ? -8.762 -4.443 21.417 1.00 84.19 98 LEU A N 1
ATOM 726 C CA . LEU A 1 98 ? -8.663 -5.882 21.693 1.00 84.19 98 LEU A CA 1
ATOM 727 C C . LEU A 1 98 ? -8.205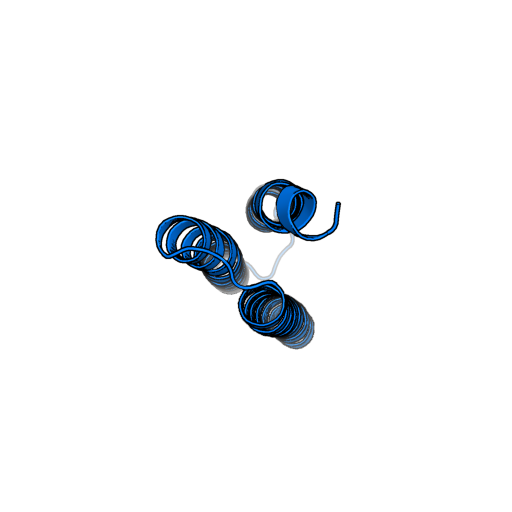 -6.199 23.127 1.00 84.19 98 LEU A C 1
ATOM 729 O O . LEU A 1 98 ? -8.087 -7.370 23.483 1.00 84.19 98 LEU A O 1
ATOM 733 N N . ARG A 1 99 ? -7.912 -5.166 23.918 1.00 72.25 99 ARG A N 1
ATOM 734 C CA . ARG A 1 99 ? -7.505 -5.252 25.327 1.00 72.25 99 ARG A CA 1
ATOM 735 C C . ARG A 1 99 ? -8.674 -5.006 26.273 1.00 72.25 99 ARG A C 1
ATOM 737 O O . ARG A 1 99 ? -9.605 -4.272 25.876 1.00 72.25 99 ARG A O 1
#

Secondary structure (DSSP, 8-state):
-HHHHHHHHHHHHHHHHHHHHHHHHTT--HHHHHHHHHHHHHHHHHHHHHHHHHHHHHHH-SS--HHHHHHHHHHHHHHHHHHHHHHHHHHHHHGGG--

Foldseek 3Di:
DVVVLVVVLVVLVVVLVVLVVLCVVLVFDPVLVVLSCVLSVQLNVLSVVLVVLLVVLVVVDPDDDPVSVVSNVVSVVSSVVSVVVSVVSSCVRCVVSVD

InterPro domains:
  IPR000829 DAGK family [PF01219] (2-94)
  IPR000829 DAGK family [PS01069] (47-58)
  IPR000829 DAGK family [PTHR34299] (1-98)
  IPR033717 Undecaprenol kinase [cd14265] (2-94)
  IPR036945 Diacylglycerol kinase (DAGK) superfamily [G3DSA:1.10.287.3610] (1-99)

Organism: NCBI:txid129338

pLDDT: mean 91.99, std 8.45, range [56.31, 98.06]